Protein AF-A0A485CT23-F1 (afdb_monomer_lite)

Structure (mmCIF, N/CA/C/O backbone):
data_AF-A0A485CT23-F1
#
_entry.id   AF-A0A485CT23-F1
#
loop_
_atom_site.group_PDB
_atom_site.id
_atom_site.type_symbol
_atom_site.label_atom_id
_atom_site.label_alt_id
_atom_site.label_comp_id
_atom_site.label_asym_id
_atom_site.label_entity_id
_atom_site.label_seq_id
_atom_site.pdbx_PDB_ins_code
_atom_site.Cartn_x
_atom_site.Cartn_y
_atom_site.Cartn_z
_atom_site.occupancy
_atom_site.B_iso_or_equiv
_atom_site.auth_seq_id
_atom_site.auth_comp_id
_atom_site.auth_asym_id
_atom_site.auth_atom_id
_atom_site.pdbx_PDB_model_num
ATOM 1 N N . MET A 1 1 ? 0.425 22.840 10.738 1.00 44.03 1 MET A N 1
ATOM 2 C CA . MET A 1 1 ? 1.309 21.916 9.995 1.00 44.03 1 MET A CA 1
ATOM 3 C C . MET A 1 1 ? 0.436 20.841 9.379 1.00 44.03 1 MET A C 1
ATOM 5 O O . MET A 1 1 ? -0.431 20.347 10.083 1.00 44.03 1 MET A O 1
ATOM 9 N N . ALA A 1 2 ? 0.603 20.529 8.094 1.00 65.50 2 ALA A N 1
ATOM 10 C CA . ALA A 1 2 ? -0.113 19.413 7.478 1.00 65.50 2 ALA A CA 1
ATOM 11 C C . ALA A 1 2 ? 0.564 18.096 7.879 1.00 65.50 2 ALA A C 1
ATOM 13 O O . ALA A 1 2 ? 1.792 18.005 7.835 1.00 65.50 2 ALA A O 1
ATOM 14 N N . THR A 1 3 ? -0.221 17.100 8.282 1.00 74.81 3 THR A N 1
ATOM 15 C CA . THR A 1 3 ? 0.279 15.737 8.456 1.00 74.81 3 THR A CA 1
ATOM 16 C C . THR A 1 3 ? 0.553 15.126 7.077 1.00 74.81 3 THR A C 1
ATOM 18 O O . THR A 1 3 ? -0.189 15.399 6.127 1.00 74.81 3 THR A O 1
ATOM 21 N N . PRO A 1 4 ? 1.625 14.333 6.915 1.00 87.44 4 PRO A N 1
ATOM 22 C CA . PRO A 1 4 ? 1.829 13.549 5.703 1.00 87.44 4 PRO A CA 1
ATOM 23 C C . PRO A 1 4 ? 0.654 12.597 5.449 1.00 87.44 4 PRO A C 1
ATOM 25 O O . PRO A 1 4 ? -0.028 12.178 6.381 1.00 87.44 4 PRO A O 1
ATOM 28 N N . LEU A 1 5 ? 0.433 12.253 4.182 1.00 87.69 5 LEU A N 1
ATOM 29 C CA . LEU A 1 5 ? -0.584 11.282 3.789 1.00 87.69 5 LEU A CA 1
ATOM 30 C C . LEU A 1 5 ? -0.085 9.854 4.040 1.00 87.69 5 LEU A C 1
ATOM 32 O O . LEU A 1 5 ? 1.032 9.515 3.641 1.00 87.69 5 LEU A O 1
ATOM 36 N N . ASP A 1 6 ? -0.932 9.013 4.629 1.00 90.44 6 ASP A N 1
ATOM 37 C CA . ASP A 1 6 ? -0.623 7.604 4.855 1.00 90.44 6 ASP A CA 1
ATOM 38 C C . ASP A 1 6 ? -0.804 6.764 3.583 1.00 90.44 6 ASP A C 1
ATOM 40 O O . ASP A 1 6 ? -1.767 6.923 2.822 1.00 90.44 6 ASP A O 1
ATOM 44 N N . VAL A 1 7 ? 0.106 5.810 3.384 1.00 93.12 7 VAL A N 1
ATOM 45 C CA . VAL A 1 7 ? 0.072 4.858 2.270 1.00 93.12 7 VAL A CA 1
ATOM 46 C C . VAL A 1 7 ? 0.215 3.440 2.808 1.00 93.12 7 VAL A C 1
ATOM 48 O O . VAL A 1 7 ? 1.177 3.130 3.508 1.00 93.12 7 VAL A O 1
ATOM 51 N N . VAL A 1 8 ? -0.709 2.561 2.427 1.00 92.94 8 VAL A N 1
ATOM 52 C CA . VAL A 1 8 ? -0.584 1.109 2.586 1.00 92.94 8 VAL A CA 1
ATOM 53 C C . VAL A 1 8 ? -0.318 0.507 1.217 1.00 92.94 8 VAL A C 1
ATOM 55 O O . VAL A 1 8 ? -0.959 0.868 0.230 1.00 92.94 8 VAL A O 1
ATOM 58 N N . PHE A 1 9 ? 0.667 -0.381 1.127 1.00 94.94 9 PHE A N 1
ATOM 59 C CA . PHE A 1 9 ? 1.084 -0.919 -0.159 1.00 94.94 9 PHE A CA 1
ATOM 60 C C . PHE A 1 9 ? 1.429 -2.400 -0.096 1.00 94.94 9 PHE A C 1
ATOM 62 O O . PHE A 1 9 ? 1.878 -2.909 0.930 1.00 94.94 9 PHE A O 1
ATOM 69 N N . TYR A 1 10 ? 1.220 -3.075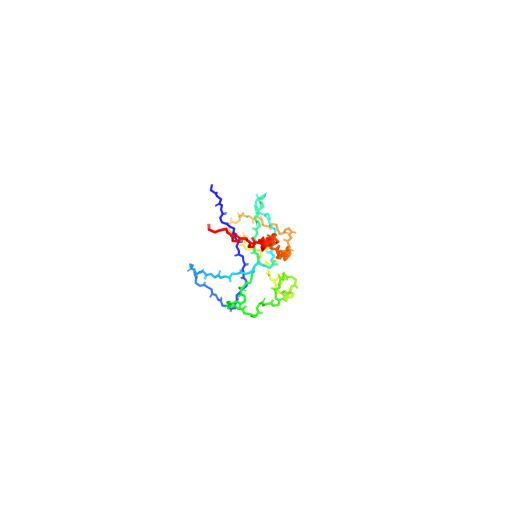 -1.222 1.00 95.06 10 TYR A N 1
ATOM 70 C CA . TYR A 1 10 ? 1.572 -4.479 -1.399 1.00 95.06 10 TYR A CA 1
ATOM 71 C C . TYR A 1 10 ? 3.061 -4.626 -1.708 1.00 95.06 10 TYR A C 1
ATOM 73 O O . TYR A 1 10 ? 3.648 -3.829 -2.438 1.00 95.06 10 TYR A O 1
ATOM 81 N N . THR A 1 11 ? 3.679 -5.662 -1.155 1.00 93.31 11 THR A N 1
ATOM 82 C CA . THR A 1 11 ? 5.075 -6.018 -1.414 1.00 93.31 11 THR A CA 1
ATOM 83 C C . THR A 1 11 ? 5.251 -7.522 -1.248 1.00 93.31 11 THR A C 1
ATOM 85 O O . THR A 1 11 ? 4.523 -8.160 -0.490 1.00 93.31 11 THR A O 1
ATOM 88 N N . ARG A 1 12 ? 6.223 -8.101 -1.956 1.00 90.75 12 ARG A N 1
ATOM 89 C CA . ARG A 1 12 ? 6.557 -9.533 -1.862 1.00 90.75 12 ARG A CA 1
ATOM 90 C C . ARG A 1 12 ? 7.477 -9.856 -0.683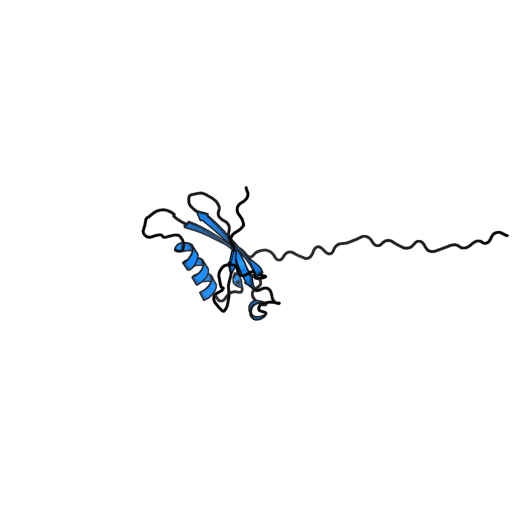 1.00 90.75 12 ARG A C 1
ATOM 92 O O . ARG A 1 12 ? 7.611 -11.017 -0.316 1.00 90.75 12 ARG A O 1
ATOM 99 N N . ALA A 1 13 ? 8.118 -8.839 -0.113 1.00 90.56 13 ALA A N 1
ATOM 100 C CA . ALA A 1 13 ? 9.050 -8.978 0.996 1.00 90.56 13 ALA A CA 1
ATOM 101 C C . ALA A 1 13 ? 8.902 -7.809 1.982 1.00 90.56 13 ALA A C 1
ATOM 103 O O . ALA A 1 13 ? 8.554 -6.696 1.564 1.00 90.56 13 ALA A O 1
ATOM 104 N N . PRO A 1 14 ? 9.162 -8.037 3.282 1.00 93.00 14 PRO A N 1
ATOM 105 C CA . PRO A 1 14 ? 9.149 -6.977 4.281 1.00 93.00 14 PRO A CA 1
ATOM 106 C C . PRO A 1 14 ? 10.217 -5.918 3.980 1.00 93.00 14 PRO A C 1
ATOM 108 O O . PRO A 1 14 ? 11.271 -6.211 3.418 1.00 93.00 14 PRO A O 1
ATOM 111 N N . MET A 1 15 ? 9.939 -4.682 4.391 1.00 92.81 15 MET A N 1
ATOM 112 C CA . MET A 1 15 ? 10.810 -3.529 4.170 1.00 92.81 15 MET A CA 1
ATOM 113 C C . MET A 1 15 ? 11.395 -3.046 5.495 1.00 92.81 15 MET A C 1
ATOM 115 O O . MET A 1 15 ? 10.688 -2.972 6.500 1.00 92.81 15 MET A O 1
ATOM 119 N N . ALA A 1 16 ? 12.675 -2.673 5.491 1.00 95.62 16 ALA A N 1
ATOM 120 C CA . ALA A 1 16 ? 13.297 -2.053 6.653 1.00 95.62 16 ALA A CA 1
ATOM 121 C C . ALA A 1 16 ? 12.742 -0.628 6.874 1.00 95.62 16 ALA A C 1
ATOM 123 O O . ALA A 1 16 ? 12.562 0.112 5.894 1.00 95.62 16 ALA A O 1
ATOM 124 N N . PRO A 1 17 ? 12.500 -0.203 8.130 1.00 96.00 17 PRO A N 1
ATOM 125 C CA . PRO A 1 17 ? 12.128 1.176 8.436 1.00 96.00 17 PRO A CA 1
ATOM 126 C C . PRO A 1 17 ? 13.131 2.185 7.861 1.00 96.00 17 PRO A C 1
ATOM 128 O O . PRO A 1 17 ? 14.335 1.944 7.863 1.00 96.00 17 PRO A O 1
ATOM 131 N N . GLY A 1 18 ? 12.632 3.316 7.358 1.00 95.88 18 GLY A N 1
ATOM 132 C CA . GLY A 1 18 ? 13.458 4.346 6.712 1.00 95.88 18 GLY A CA 1
ATOM 133 C C . GLY A 1 18 ? 13.749 4.104 5.225 1.00 95.88 18 GLY A C 1
ATOM 134 O O . GLY A 1 18 ? 14.380 4.947 4.590 1.00 95.88 18 GLY A O 1
ATOM 135 N N . THR A 1 19 ? 13.269 3.001 4.639 1.00 95.56 19 THR A N 1
ATOM 136 C CA . THR A 1 19 ? 13.442 2.745 3.200 1.00 95.56 19 THR A CA 1
ATOM 137 C C . THR A 1 19 ? 12.549 3.647 2.345 1.00 95.56 19 THR A C 1
ATOM 139 O O . THR A 1 19 ? 11.357 3.795 2.610 1.00 95.56 19 THR A O 1
ATOM 142 N N . LEU A 1 20 ? 13.110 4.190 1.260 1.00 95.69 20 LEU A N 1
ATOM 143 C CA . LEU A 1 20 ? 12.373 4.927 0.234 1.00 95.69 20 LEU A CA 1
ATOM 144 C C . LEU A 1 20 ? 12.057 4.025 -0.963 1.00 95.69 20 LEU A C 1
ATOM 146 O O . LEU A 1 20 ? 12.948 3.403 -1.538 1.00 95.69 20 LEU A O 1
ATOM 150 N N . ILE A 1 21 ? 10.790 3.999 -1.376 1.00 95.81 21 ILE A N 1
ATOM 151 C CA . ILE A 1 21 ? 10.307 3.188 -2.497 1.00 95.81 21 ILE A CA 1
ATOM 152 C C . ILE A 1 21 ? 9.386 4.008 -3.405 1.00 95.81 21 ILE A C 1
ATOM 154 O O . ILE A 1 21 ? 8.599 4.835 -2.947 1.00 95.81 21 ILE A O 1
ATOM 158 N N . LYS A 1 22 ? 9.484 3.781 -4.720 1.00 97.12 22 LYS A N 1
ATOM 159 C CA . LYS A 1 22 ? 8.557 4.365 -5.698 1.00 97.12 22 LYS A CA 1
ATOM 160 C C . LYS A 1 22 ? 7.324 3.482 -5.827 1.00 97.12 22 LYS A C 1
ATOM 162 O O . LYS A 1 22 ? 7.433 2.327 -6.235 1.00 97.12 22 LYS A O 1
ATOM 167 N N . LEU A 1 23 ? 6.165 4.059 -5.532 1.00 97.12 23 LEU A N 1
ATOM 168 C CA . LEU A 1 23 ? 4.870 3.388 -5.563 1.00 97.12 23 LEU A CA 1
ATOM 169 C C . LEU A 1 23 ? 3.955 3.995 -6.632 1.00 97.12 23 LEU A C 1
ATOM 171 O O . LEU A 1 23 ? 4.124 5.145 -7.046 1.00 97.12 23 LEU A O 1
ATOM 175 N N . ARG A 1 24 ? 2.962 3.217 -7.053 1.00 96.56 24 ARG A N 1
ATOM 176 C CA . ARG A 1 24 ? 1.849 3.622 -7.907 1.00 96.56 24 ARG A CA 1
ATOM 177 C C . ARG A 1 24 ? 0.547 3.386 -7.148 1.00 96.56 24 ARG A C 1
ATOM 179 O O . ARG A 1 24 ? 0.269 2.266 -6.732 1.00 96.56 24 ARG A O 1
ATOM 186 N N . ALA A 1 25 ? -0.240 4.442 -6.969 1.00 96.44 25 ALA A N 1
ATOM 187 C CA . ALA A 1 25 ? -1.551 4.342 -6.337 1.00 96.44 25 ALA A CA 1
ATOM 188 C C . ALA A 1 25 ? -2.523 3.551 -7.225 1.00 96.44 25 ALA A C 1
ATOM 190 O O . ALA A 1 25 ? -2.538 3.737 -8.443 1.00 96.44 25 ALA A O 1
ATOM 191 N N . ILE A 1 26 ? -3.329 2.697 -6.597 1.00 95.81 26 ILE A N 1
ATOM 192 C CA . ILE A 1 26 ? -4.381 1.893 -7.243 1.00 95.81 26 ILE A CA 1
ATOM 193 C C . ILE A 1 26 ? -5.764 2.159 -6.630 1.00 95.81 26 ILE A C 1
ATOM 195 O O . ILE A 1 26 ? -6.791 1.799 -7.207 1.00 95.81 26 ILE A O 1
ATOM 199 N N . GLY A 1 27 ? -5.818 2.851 -5.489 1.00 93.88 27 GLY A N 1
ATOM 200 C CA . GLY A 1 27 ? -7.063 3.348 -4.928 1.00 93.88 27 GLY A CA 1
ATOM 201 C C . GLY A 1 27 ? -6.898 4.092 -3.611 1.00 93.88 27 GLY A C 1
ATOM 202 O O . GLY A 1 27 ? -5.787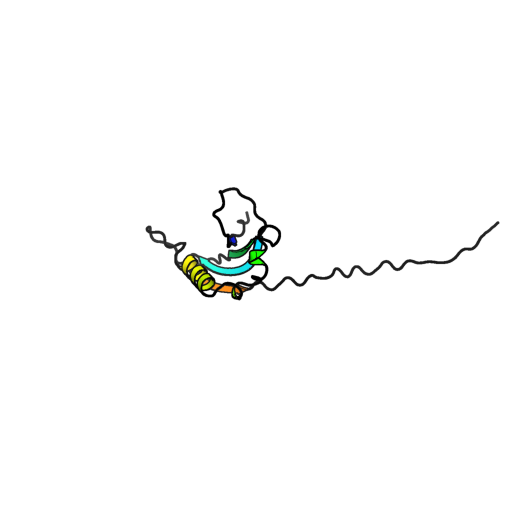 4.407 -3.182 1.00 93.88 27 GLY A O 1
ATOM 203 N N . VAL A 1 28 ? -8.038 4.399 -3.004 1.00 92.56 28 VAL A N 1
ATOM 204 C CA . VAL A 1 28 ? -8.158 5.131 -1.744 1.00 92.56 28 VAL A CA 1
ATOM 205 C C . VAL A 1 28 ? -9.090 4.364 -0.826 1.00 92.56 28 VAL A C 1
ATOM 207 O O . VAL A 1 28 ? -10.217 4.037 -1.206 1.00 92.56 28 VAL A O 1
ATOM 210 N N . LEU A 1 29 ? -8.623 4.116 0.388 1.00 88.81 29 LEU A N 1
ATOM 211 C CA . LEU A 1 29 ? -9.459 3.706 1.496 1.00 88.81 29 LEU A CA 1
ATOM 212 C C . LEU A 1 29 ? -10.052 4.953 2.144 1.00 88.81 29 LEU A C 1
ATOM 214 O O . LEU A 1 29 ? -9.311 5.789 2.657 1.00 88.81 29 LEU A O 1
ATOM 218 N N . LYS A 1 30 ? -11.379 5.046 2.152 1.00 87.12 30 LYS A N 1
ATOM 219 C CA . LYS A 1 30 ? -12.104 6.064 2.908 1.00 87.12 30 LYS A CA 1
ATOM 220 C C . LYS A 1 30 ? -12.495 5.487 4.254 1.00 87.12 30 LYS A C 1
ATOM 222 O O . LYS A 1 30 ? -13.261 4.521 4.309 1.00 87.12 30 LYS A O 1
ATOM 227 N N . MET A 1 31 ? -11.991 6.084 5.323 1.00 84.69 31 MET A N 1
ATOM 228 C CA . MET A 1 31 ? -12.316 5.671 6.683 1.00 84.69 31 MET A CA 1
ATOM 229 C C . MET A 1 31 ? -12.603 6.868 7.578 1.00 84.69 31 MET A C 1
ATOM 231 O O . MET A 1 31 ? -12.110 7.975 7.350 1.00 84.69 31 MET A O 1
ATOM 235 N N . VAL A 1 32 ? -13.411 6.616 8.600 1.00 81.06 32 VAL A N 1
ATOM 236 C CA . VAL A 1 32 ? -13.614 7.533 9.718 1.00 81.06 32 VAL A CA 1
ATOM 237 C C . VAL A 1 32 ? -12.973 6.922 10.958 1.00 81.06 32 VAL A C 1
ATOM 239 O O . VAL A 1 32 ? -13.292 5.793 11.333 1.00 81.06 32 VAL A O 1
ATOM 242 N N . ASP A 1 33 ? -12.052 7.662 11.574 1.00 77.31 33 ASP A N 1
ATOM 243 C CA . ASP A 1 33 ? -11.435 7.331 12.861 1.00 77.31 33 ASP A CA 1
ATOM 244 C C . ASP A 1 33 ? -11.858 8.375 13.893 1.00 77.31 33 ASP A C 1
ATOM 246 O O . ASP A 1 33 ? -11.539 9.554 13.761 1.00 77.31 33 ASP A O 1
ATOM 250 N N . GLY A 1 34 ? -12.615 7.960 14.911 1.00 74.94 34 GLY A N 1
ATOM 251 C CA . GLY A 1 34 ? -13.032 8.865 15.988 1.00 74.94 34 GLY A CA 1
ATOM 252 C C . GLY A 1 34 ? -13.873 10.067 15.532 1.00 74.94 34 GLY A C 1
ATOM 253 O O . GLY A 1 34 ? -13.865 11.094 16.201 1.00 74.94 34 GLY A O 1
ATOM 254 N N . GLY A 1 35 ? -14.583 9.948 14.404 1.00 77.88 35 GLY A N 1
ATOM 255 C CA . GLY A 1 35 ? -15.394 11.022 13.816 1.00 77.88 35 GLY A CA 1
ATOM 256 C C . GLY A 1 35 ? -14.666 11.884 12.778 1.00 77.88 35 GLY A C 1
ATOM 257 O O . GLY A 1 35 ? -15.306 12.697 12.112 1.00 77.88 35 GLY A O 1
ATOM 258 N N . GLU A 1 36 ? -13.362 11.682 12.579 1.00 81.00 36 GLU A N 1
ATOM 259 C CA . GLU A 1 36 ? -12.562 12.410 11.592 1.00 81.00 36 GLU A CA 1
ATOM 260 C C . GLU A 1 36 ? -12.296 11.560 10.346 1.00 81.00 36 GLU A C 1
ATOM 262 O O . GLU A 1 36 ? -12.090 10.349 10.429 1.00 81.00 36 GLU A O 1
ATOM 267 N N . LYS A 1 37 ? -12.297 12.199 9.169 1.00 84.06 37 LYS A N 1
ATOM 268 C CA . LYS A 1 37 ? -11.938 11.536 7.907 1.00 84.06 37 LYS A CA 1
ATOM 269 C C . LYS A 1 37 ? -10.432 11.276 7.871 1.00 84.06 37 LYS A C 1
ATOM 271 O O . LYS A 1 37 ? -9.653 12.221 7.954 1.00 84.06 37 LYS A O 1
ATOM 276 N N . ASP A 1 38 ? -10.048 10.020 7.674 1.00 85.00 38 ASP A N 1
ATOM 277 C CA . ASP A 1 38 ? -8.655 9.556 7.636 1.00 85.00 38 ASP A CA 1
ATOM 278 C C . ASP A 1 38 ? -8.407 8.749 6.349 1.00 85.00 38 ASP A C 1
ATOM 280 O O . ASP A 1 38 ? -8.235 7.535 6.372 1.00 85.00 38 ASP A O 1
ATOM 284 N N . ASP A 1 39 ? -8.460 9.407 5.189 1.00 89.00 39 ASP A N 1
ATOM 285 C CA . ASP A 1 39 ? -8.284 8.725 3.902 1.00 89.00 39 ASP A CA 1
ATOM 286 C C . ASP A 1 39 ? -6.848 8.190 3.744 1.00 89.00 39 ASP A C 1
ATOM 288 O O . ASP A 1 39 ? -5.870 8.916 3.939 1.00 89.00 39 ASP A O 1
ATOM 292 N N . LYS A 1 40 ? -6.710 6.931 3.312 1.00 90.19 40 LYS A N 1
ATOM 293 C CA . LYS A 1 40 ? -5.407 6.283 3.080 1.00 90.19 40 LYS A CA 1
ATOM 294 C C . LYS A 1 40 ? -5.244 5.861 1.633 1.00 90.19 40 LYS A C 1
ATOM 296 O O . LYS A 1 40 ? -6.176 5.349 1.015 1.00 90.19 40 LYS A O 1
ATOM 301 N N . ILE A 1 41 ? -4.046 6.034 1.083 1.00 94.00 41 ILE A N 1
ATOM 302 C CA . ILE A 1 41 ? -3.742 5.557 -0.269 1.00 94.00 41 ILE A CA 1
ATOM 303 C C . ILE A 1 41 ? -3.427 4.068 -0.228 1.00 94.00 41 ILE A C 1
ATOM 305 O O . ILE A 1 41 ? -2.667 3.609 0.623 1.00 94.00 41 ILE A O 1
ATOM 309 N N . ILE A 1 42 ? -3.965 3.332 -1.196 1.00 95.25 42 ILE A N 1
ATOM 310 C CA . ILE A 1 42 ? -3.598 1.945 -1.464 1.00 95.25 42 ILE A CA 1
ATOM 311 C C . ILE A 1 42 ? -2.740 1.924 -2.722 1.00 95.25 42 ILE A C 1
ATOM 313 O O . ILE A 1 42 ? -3.122 2.483 -3.757 1.00 95.25 42 ILE A O 1
ATOM 317 N N . ALA A 1 43 ? -1.569 1.301 -2.634 1.00 96.69 43 ALA A N 1
ATOM 318 C CA . ALA A 1 43 ? -0.577 1.336 -3.698 1.00 96.69 43 ALA A CA 1
ATOM 319 C C . ALA A 1 43 ? 0.117 -0.010 -3.938 1.00 96.69 43 ALA A C 1
ATOM 321 O O . ALA A 1 43 ? 0.074 -0.934 -3.129 1.00 96.69 43 ALA A O 1
ATOM 322 N N . VAL A 1 44 ? 0.795 -0.090 -5.076 1.00 97.00 44 VAL A N 1
ATOM 323 C CA . VAL A 1 44 ? 1.698 -1.181 -5.459 1.00 97.00 44 VAL A CA 1
ATOM 324 C C . VAL A 1 44 ? 3.053 -0.588 -5.847 1.00 97.00 44 VAL A C 1
ATOM 326 O O . VAL A 1 44 ? 3.129 0.616 -6.119 1.00 97.00 44 VAL A O 1
ATOM 329 N N . PRO A 1 45 ? 4.146 -1.365 -5.887 1.00 97.38 45 PRO A N 1
ATOM 330 C CA . PRO A 1 45 ? 5.417 -0.863 -6.383 1.00 97.38 45 PRO A CA 1
ATOM 331 C C . PRO A 1 45 ? 5.280 -0.374 -7.830 1.00 97.38 45 PRO A C 1
ATOM 333 O O . PRO A 1 45 ? 4.508 -0.908 -8.625 1.00 97.38 45 PRO A O 1
ATOM 336 N N . ALA A 1 46 ? 6.015 0.679 -8.183 1.00 97.12 46 ALA A N 1
ATOM 337 C CA . ALA A 1 46 ? 6.070 1.124 -9.571 1.00 97.12 46 ALA A CA 1
ATOM 338 C C . ALA A 1 46 ? 6.708 0.035 -10.455 1.00 97.12 46 ALA A C 1
ATOM 340 O O . ALA A 1 46 ? 7.579 -0.694 -9.990 1.00 97.12 46 ALA A O 1
ATOM 341 N N . SER A 1 47 ? 6.377 -0.000 -11.748 1.00 96.00 47 SER A N 1
ATOM 342 C CA . SER A 1 47 ? 6.846 -1.026 -12.701 1.00 96.00 47 SER A CA 1
ATOM 343 C C . SER A 1 47 ? 8.367 -1.209 -12.731 1.00 96.00 47 SER A C 1
ATOM 345 O O . SER A 1 47 ? 8.873 -2.312 -12.882 1.00 96.00 47 SER A O 1
ATOM 347 N N . LYS A 1 48 ? 9.123 -0.116 -12.539 1.00 96.69 48 LYS A N 1
ATOM 348 C CA . LYS A 1 48 ? 10.597 -0.149 -12.469 1.00 96.69 48 LYS A CA 1
ATOM 349 C C . LYS A 1 48 ? 11.145 -0.849 -11.219 1.00 96.69 48 LYS A C 1
ATOM 351 O O . LYS A 1 48 ? 12.318 -1.194 -11.202 1.00 96.69 48 LYS A O 1
ATOM 356 N N . ILE A 1 49 ? 10.335 -0.957 -10.170 1.00 96.06 49 ILE A N 1
ATOM 357 C CA . ILE A 1 49 ? 10.665 -1.630 -8.912 1.00 96.06 49 ILE A CA 1
ATOM 358 C C . ILE A 1 49 ? 10.190 -3.079 -8.972 1.00 96.06 49 ILE A C 1
ATOM 360 O O . ILE A 1 49 ? 10.950 -3.984 -8.644 1.00 96.06 49 ILE A O 1
ATOM 364 N N . ASP A 1 50 ? 8.945 -3.292 -9.400 1.00 95.69 50 ASP A N 1
ATOM 365 C CA . ASP A 1 50 ? 8.359 -4.622 -9.489 1.00 95.69 50 ASP A CA 1
ATOM 366 C C . ASP A 1 50 ? 7.309 -4.705 -10.613 1.00 95.69 50 ASP A C 1
ATOM 368 O O . ASP A 1 50 ? 6.163 -4.292 -10.414 1.00 95.69 50 ASP A O 1
ATOM 372 N N . PRO A 1 51 ? 7.666 -5.242 -11.793 1.00 96.00 51 PRO A N 1
ATOM 373 C CA . PRO A 1 51 ? 6.745 -5.333 -12.926 1.00 96.00 51 PRO A CA 1
ATOM 374 C C . PRO A 1 51 ? 5.638 -6.376 -12.718 1.00 96.00 51 PRO A C 1
ATOM 376 O O . PRO A 1 51 ? 4.664 -6.395 -13.465 1.00 96.00 51 PRO A O 1
ATOM 379 N N . THR A 1 52 ? 5.722 -7.227 -11.687 1.00 95.50 52 THR A N 1
ATOM 380 C CA . THR A 1 52 ? 4.667 -8.221 -11.406 1.00 95.50 52 THR A CA 1
ATOM 381 C C . THR A 1 52 ? 3.323 -7.582 -11.034 1.00 95.50 52 THR A C 1
ATOM 383 O O . THR A 1 52 ? 2.288 -8.233 -11.140 1.00 95.50 52 THR A O 1
ATOM 386 N N . TYR A 1 53 ? 3.318 -6.295 -10.669 1.00 96.00 53 TYR A N 1
ATOM 387 C CA . TYR A 1 53 ? 2.119 -5.519 -10.345 1.00 96.00 53 TYR A CA 1
ATOM 388 C C . TYR A 1 53 ? 1.576 -4.686 -11.521 1.00 96.00 53 TYR A C 1
ATOM 390 O O . TYR A 1 53 ? 0.660 -3.882 -11.327 1.00 96.00 53 TYR A O 1
ATOM 398 N N . ASP A 1 54 ? 2.120 -4.821 -12.734 1.00 95.75 54 ASP A N 1
ATOM 399 C CA . ASP A 1 54 ? 1.756 -3.962 -13.874 1.00 95.75 54 ASP A CA 1
ATOM 400 C C . ASP A 1 54 ? 0.293 -4.098 -14.307 1.00 95.75 54 ASP A C 1
ATOM 402 O O . ASP A 1 54 ? -0.338 -3.102 -14.677 1.00 95.75 54 ASP A O 1
ATOM 406 N N . GLU A 1 55 ? -0.275 -5.297 -14.178 1.00 96.12 55 GLU A N 1
ATOM 407 C CA . GLU A 1 55 ? -1.690 -5.529 -14.479 1.00 96.12 55 GLU A CA 1
ATOM 408 C C . GLU A 1 55 ? -2.636 -5.060 -13.370 1.00 96.12 55 GLU A C 1
ATOM 410 O O . GLU A 1 55 ? -3.819 -4.853 -13.626 1.00 96.12 55 GLU A O 1
ATOM 415 N N . ILE A 1 56 ? -2.124 -4.796 -12.165 1.00 95.75 56 ILE A N 1
ATOM 416 C CA . ILE A 1 56 ? -2.920 -4.266 -11.057 1.00 95.75 56 ILE A CA 1
ATOM 417 C C . ILE A 1 56 ? -2.977 -2.745 -11.199 1.00 95.75 56 ILE A C 1
ATOM 419 O O . ILE A 1 56 ? -2.093 -2.021 -10.729 1.00 95.75 56 ILE A O 1
ATOM 423 N N . LYS A 1 57 ? -4.000 -2.239 -11.890 1.00 94.50 57 LYS A N 1
ATOM 424 C CA . LYS A 1 57 ? -4.215 -0.802 -12.146 1.00 94.50 57 LYS A CA 1
ATOM 425 C C . LYS A 1 57 ? -5.179 -0.197 -11.131 1.00 94.50 57 LYS A C 1
ATOM 427 O O . LYS A 1 57 ? -5.044 0.977 -10.792 1.00 94.50 57 LYS A O 1
ATOM 432 N N . ASN A 1 58 ? -6.089 -1.014 -10.621 1.00 94.62 58 ASN A N 1
ATOM 433 C CA . ASN A 1 58 ? -7.129 -0.683 -9.665 1.00 94.62 58 ASN A CA 1
ATOM 434 C C . ASN A 1 58 ? -7.216 -1.756 -8.571 1.00 94.62 58 ASN A C 1
ATOM 436 O O . ASN A 1 58 ? -6.717 -2.867 -8.720 1.00 94.62 58 ASN A O 1
ATOM 440 N N . ILE A 1 59 ? -7.911 -1.445 -7.477 1.00 92.62 59 ILE A N 1
ATOM 441 C CA . ILE A 1 59 ? -8.127 -2.397 -6.372 1.00 92.62 59 ILE A CA 1
ATOM 442 C C . ILE A 1 59 ? -8.901 -3.638 -6.826 1.00 92.62 59 ILE A C 1
ATOM 444 O O . ILE A 1 59 ? -8.603 -4.739 -6.379 1.00 92.62 59 ILE A O 1
ATOM 448 N N . SER A 1 60 ? -9.841 -3.477 -7.757 1.00 93.38 60 SER A N 1
ATOM 449 C CA . SER A 1 60 ? -10.598 -4.584 -8.353 1.00 93.38 60 SER A CA 1
ATOM 450 C C . SER A 1 60 ? -9.736 -5.600 -9.103 1.00 93.38 60 SER A C 1
ATOM 452 O O . SER A 1 60 ? -10.186 -6.720 -9.322 1.00 93.38 60 SER A O 1
ATOM 454 N N . ASP A 1 61 ? -8.522 -5.210 -9.502 1.00 95.25 61 ASP A N 1
ATOM 455 C CA . ASP A 1 61 ? -7.598 -6.059 -10.258 1.00 95.25 61 ASP A CA 1
ATOM 456 C C . ASP A 1 61 ? -6.792 -6.977 -9.324 1.00 95.25 61 ASP A C 1
ATOM 458 O O . ASP A 1 61 ? -6.103 -7.891 -9.776 1.00 95.25 61 ASP A O 1
ATOM 462 N N . LEU A 1 62 ? -6.871 -6.747 -8.008 1.00 93.81 62 LEU A N 1
ATOM 463 C CA . LEU A 1 62 ? -6.313 -7.651 -7.013 1.00 93.81 62 LEU A CA 1
ATOM 464 C C . LEU A 1 62 ? -7.111 -8.959 -6.974 1.00 93.81 62 LEU A C 1
ATOM 466 O O . LEU A 1 62 ? -8.334 -8.944 -7.145 1.00 93.81 62 LEU A O 1
ATOM 470 N N . PRO A 1 63 ? -6.464 -10.091 -6.644 1.00 94.31 63 PRO A N 1
ATOM 471 C CA . PRO A 1 63 ? -7.180 -11.314 -6.315 1.00 94.31 63 PRO A CA 1
ATOM 472 C C . PRO A 1 63 ? -8.250 -11.048 -5.252 1.00 94.31 63 PRO A C 1
ATOM 474 O O . PRO A 1 63 ? -8.006 -10.317 -4.293 1.00 94.31 63 PRO A O 1
ATOM 477 N N . LYS A 1 64 ? -9.427 -11.667 -5.387 1.00 93.06 64 LYS A N 1
ATOM 478 C CA . LYS A 1 64 ? -10.560 -11.442 -4.472 1.00 93.06 64 LYS A CA 1
ATOM 479 C C . LYS A 1 64 ? -10.173 -11.611 -2.995 1.00 93.06 64 LYS A C 1
ATOM 481 O O . LYS A 1 64 ? -10.538 -10.788 -2.165 1.00 93.06 64 LYS A O 1
ATOM 486 N N . ILE A 1 65 ? -9.357 -12.622 -2.697 1.00 93.81 65 ILE A N 1
ATOM 487 C CA . ILE A 1 65 ? -8.846 -12.876 -1.345 1.00 93.81 65 ILE A CA 1
ATOM 488 C C . ILE A 1 65 ? -7.997 -11.719 -0.791 1.00 93.81 65 ILE A C 1
ATOM 490 O O . ILE A 1 65 ? -8.034 -11.443 0.404 1.00 93.81 65 ILE A O 1
ATOM 494 N N . GLU A 1 66 ? -7.260 -11.005 -1.645 1.00 92.94 66 GLU A N 1
ATOM 495 C CA . GLU A 1 66 ? -6.452 -9.851 -1.241 1.00 92.94 66 GLU A CA 1
ATOM 496 C C . GLU A 1 66 ? -7.313 -8.611 -0.993 1.00 92.94 66 GLU A C 1
ATOM 498 O O . GLU A 1 66 ? -7.000 -7.821 -0.102 1.00 92.94 66 GLU A O 1
ATOM 503 N N . GLN A 1 67 ? -8.420 -8.461 -1.728 1.00 91.00 67 GLN A N 1
ATOM 504 C CA . GLN A 1 67 ? -9.416 -7.417 -1.466 1.00 91.00 67 GLN A CA 1
ATOM 505 C C . GLN A 1 67 ? -10.096 -7.652 -0.106 1.00 91.00 67 GLN A C 1
ATOM 507 O O . GLN A 1 67 ? -10.156 -6.749 0.725 1.00 91.00 67 GLN A O 1
ATOM 512 N N . GLU A 1 68 ? -10.519 -8.889 0.167 1.00 90.31 68 GLU A N 1
ATOM 513 C CA . GLU A 1 68 ? -11.113 -9.279 1.454 1.00 90.31 68 GLU A CA 1
ATOM 514 C C . GLU A 1 68 ? -10.120 -9.113 2.615 1.00 90.31 68 GLU A C 1
ATOM 516 O O . GLU A 1 68 ? -10.472 -8.590 3.675 1.00 90.31 68 GLU A O 1
ATOM 521 N N . ARG A 1 69 ? -8.851 -9.499 2.417 1.00 90.81 69 ARG A N 1
ATOM 522 C CA . ARG A 1 69 ? -7.781 -9.316 3.410 1.00 90.81 69 ARG A CA 1
ATOM 523 C C . ARG A 1 69 ? -7.543 -7.842 3.727 1.00 90.81 69 ARG A C 1
ATOM 525 O O . ARG A 1 69 ? -7.356 -7.504 4.894 1.00 90.81 69 ARG A O 1
ATOM 532 N N . LEU A 1 70 ? -7.540 -6.979 2.713 1.00 90.44 70 LEU A N 1
ATOM 533 C CA . LEU A 1 70 ? -7.387 -5.536 2.877 1.00 90.44 70 LEU A CA 1
ATOM 534 C C . LEU A 1 70 ? -8.513 -4.962 3.746 1.00 90.44 70 LEU A C 1
ATOM 536 O O . LEU A 1 70 ? -8.243 -4.262 4.721 1.00 90.44 70 LEU A O 1
ATOM 540 N N . GLU A 1 71 ? -9.768 -5.295 3.439 1.00 85.69 71 GLU A N 1
ATOM 541 C CA . GLU A 1 71 ? -10.916 -4.875 4.247 1.00 85.69 71 GLU A CA 1
ATOM 542 C C . GLU A 1 71 ? -10.832 -5.401 5.684 1.00 85.69 71 GLU A C 1
ATOM 544 O O . GLU A 1 71 ? -11.041 -4.646 6.637 1.00 85.69 71 GLU A O 1
ATOM 549 N N . ALA A 1 72 ? -10.491 -6.681 5.854 1.00 85.88 72 ALA A N 1
ATOM 550 C CA . ALA A 1 72 ? -10.360 -7.304 7.166 1.00 85.88 72 ALA A CA 1
ATOM 551 C C . ALA A 1 72 ? -9.265 -6.636 8.007 1.00 85.88 72 ALA A C 1
ATOM 553 O O . ALA A 1 72 ? -9.494 -6.349 9.182 1.00 85.88 72 ALA A O 1
ATOM 554 N N . PHE A 1 73 ? -8.112 -6.325 7.403 1.00 86.19 73 PHE A N 1
ATOM 555 C CA . PHE A 1 73 ? -7.012 -5.625 8.062 1.00 86.19 73 PHE A CA 1
ATOM 556 C C . PHE A 1 73 ? -7.486 -4.294 8.649 1.00 86.19 73 PHE A C 1
ATOM 558 O O . PHE A 1 73 ? -7.334 -4.058 9.846 1.00 86.19 73 PHE A O 1
ATOM 565 N N . PHE A 1 74 ? -8.136 -3.448 7.848 1.00 81.56 74 PHE A N 1
ATOM 566 C CA . PHE A 1 74 ? -8.565 -2.127 8.310 1.00 81.56 74 PHE A CA 1
ATOM 567 C C . PHE A 1 74 ? -9.730 -2.148 9.303 1.00 81.56 74 PHE A C 1
ATOM 569 O O . PHE A 1 74 ? -9.846 -1.227 10.110 1.00 81.56 74 PHE A O 1
ATOM 576 N N . ARG A 1 75 ? -10.550 -3.206 9.324 1.00 78.12 75 ARG A N 1
ATOM 577 C CA . ARG A 1 75 ? -11.563 -3.385 10.378 1.00 78.12 75 ARG A CA 1
ATOM 578 C C . ARG A 1 75 ? -10.944 -3.586 11.761 1.00 78.12 75 ARG A C 1
ATOM 580 O O . ARG A 1 75 ? -11.566 -3.217 12.756 1.00 78.12 75 ARG A O 1
ATOM 587 N N . VAL A 1 76 ? -9.742 -4.164 11.840 1.00 78.69 76 VAL A N 1
ATOM 588 C CA . VAL A 1 76 ? -9.118 -4.548 13.118 1.00 78.69 76 VAL A CA 1
ATOM 589 C C . VAL A 1 76 ? -7.828 -3.797 13.454 1.00 78.69 76 VAL A C 1
ATOM 591 O O . VAL A 1 76 ? -7.418 -3.825 14.608 1.00 78.69 76 VAL A O 1
ATOM 594 N N . TYR A 1 77 ? -7.192 -3.080 12.519 1.00 74.12 77 TYR A N 1
ATOM 595 C CA . TYR A 1 77 ? -5.835 -2.538 12.734 1.00 74.12 77 TYR A CA 1
ATOM 596 C C . TYR A 1 77 ? -5.707 -1.507 13.873 1.00 74.12 77 TYR A C 1
ATOM 598 O O . TYR A 1 77 ? -4.611 -1.305 14.392 1.00 74.12 77 TYR A O 1
ATOM 606 N N . LYS A 1 78 ? -6.810 -0.858 14.272 1.00 72.75 78 LYS A N 1
ATOM 607 C CA . LYS A 1 78 ? -6.878 0.075 15.416 1.00 72.75 78 LYS A CA 1
ATOM 608 C C . LYS A 1 78 ? -7.584 -0.517 16.644 1.00 72.75 78 LYS A C 1
ATOM 610 O O . LYS A 1 78 ? -7.736 0.179 17.648 1.00 72.75 78 LYS A O 1
ATOM 615 N N . GLN A 1 79 ? -7.978 -1.793 16.609 1.00 67.38 79 GLN A N 1
ATOM 616 C CA . GLN A 1 79 ? -8.528 -2.491 17.773 1.00 67.38 79 GLN A CA 1
ATOM 617 C C . GLN A 1 79 ? -7.393 -2.818 18.752 1.00 67.38 79 GLN A C 1
ATOM 619 O O . GLN A 1 79 ? -6.814 -3.901 18.746 1.00 67.38 79 GLN A O 1
ATOM 624 N N . LEU A 1 80 ? -7.034 -1.835 19.576 1.00 59.50 80 LEU A N 1
ATOM 625 C CA . LEU A 1 80 ? -6.051 -2.000 20.639 1.00 59.50 80 LEU A CA 1
ATOM 626 C C . LEU A 1 80 ? -6.711 -2.624 21.884 1.00 59.50 80 LEU A C 1
ATOM 628 O O . LEU A 1 80 ? -7.817 -2.211 22.247 1.00 59.50 80 LEU A O 1
ATOM 632 N N . PRO A 1 81 ? -6.023 -3.532 22.607 1.00 59.06 81 PRO A N 1
ATOM 633 C CA . PRO A 1 81 ? -6.544 -4.166 23.826 1.00 59.06 81 PRO A CA 1
ATOM 634 C C . PRO A 1 81 ? -6.969 -3.180 24.927 1.00 59.06 81 PRO A C 1
ATOM 636 O O . PRO A 1 81 ? -7.771 -3.521 25.787 1.00 59.06 81 PRO A O 1
ATOM 639 N N . ALA A 1 82 ? -6.452 -1.947 24.896 1.00 60.25 82 ALA A N 1
ATOM 640 C CA . ALA A 1 82 ? -6.706 -0.914 25.898 1.00 60.25 82 ALA A CA 1
ATOM 641 C C . ALA A 1 82 ? -7.949 -0.043 25.625 1.00 60.25 82 ALA A C 1
ATOM 643 O O . ALA A 1 82 ? -8.144 0.948 26.321 1.00 60.25 82 ALA A O 1
ATOM 644 N N . GLY A 1 83 ? -8.783 -0.401 24.639 1.00 55.94 83 GLY A N 1
ATOM 645 C CA . GLY A 1 83 ? -10.109 0.182 24.446 1.00 55.94 83 GLY A CA 1
ATOM 646 C C . GLY A 1 83 ? -10.101 1.686 24.168 1.00 55.94 83 GLY A C 1
ATOM 647 O O . GLY A 1 83 ? -10.184 2.490 25.089 1.00 55.94 83 GLY A O 1
ATOM 648 N N . ARG A 1 84 ? -10.062 2.057 22.885 1.00 52.50 84 ARG A N 1
ATOM 649 C CA . ARG A 1 84 ? -10.759 3.216 22.281 1.00 52.50 84 ARG A CA 1
ATOM 650 C C . ARG A 1 84 ? -10.116 3.527 20.938 1.00 52.50 84 ARG A C 1
ATOM 652 O O . ARG A 1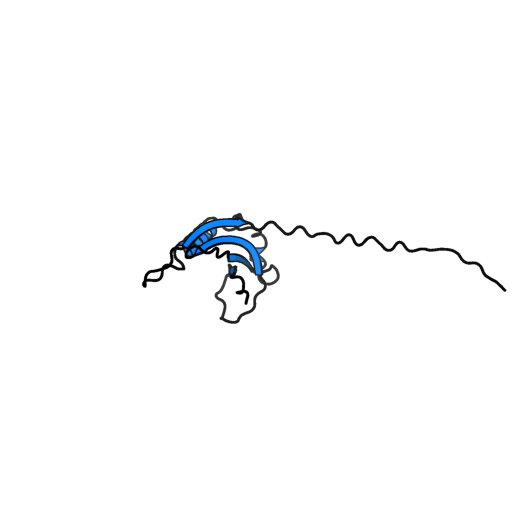 84 ? -9.054 4.140 20.895 1.00 52.50 84 ARG A O 1
ATOM 659 N N . LYS A 1 85 ? -10.796 3.104 19.874 1.00 55.72 85 LYS A N 1
ATOM 660 C CA . LYS A 1 85 ? -11.030 3.839 18.621 1.00 55.72 85 LYS A CA 1
ATOM 661 C C . LYS A 1 85 ? -11.766 2.900 17.670 1.00 55.72 85 LYS A C 1
ATOM 663 O O . LYS A 1 85 ? -11.223 1.881 17.251 1.00 55.72 85 LYS A O 1
ATOM 668 N N . SER A 1 86 ? -13.033 3.200 17.405 1.00 58.91 86 SER A N 1
ATOM 669 C CA . SER A 1 86 ? -13.792 2.533 16.353 1.00 58.91 86 SER A CA 1
ATOM 670 C C . SER A 1 86 ? -13.325 3.079 15.008 1.00 58.91 86 SER A C 1
ATOM 672 O O . SER A 1 86 ? -13.260 4.293 14.814 1.00 58.91 86 SER A O 1
ATOM 674 N N . VAL A 1 87 ? -12.975 2.174 14.096 1.00 65.38 87 VAL A N 1
ATOM 675 C CA . VAL A 1 87 ? -12.721 2.508 12.696 1.00 65.38 87 VAL A CA 1
ATOM 676 C C . VAL A 1 87 ? -13.918 2.058 11.892 1.00 65.38 87 VAL A C 1
ATOM 678 O O . VAL A 1 87 ? -14.279 0.881 11.916 1.00 65.38 87 VAL A O 1
ATOM 681 N N . GLU A 1 88 ? -14.505 2.993 11.160 1.00 72.75 88 GLU A N 1
ATOM 682 C CA . GLU A 1 88 ? -15.580 2.706 10.222 1.00 72.75 88 GLU A CA 1
ATOM 683 C C . GLU A 1 88 ? -15.034 2.798 8.800 1.00 72.75 88 GLU A C 1
ATOM 685 O O . GLU A 1 88 ? -14.611 3.859 8.332 1.00 72.75 88 GLU A O 1
ATOM 690 N N . LEU A 1 89 ? -15.008 1.650 8.120 1.00 72.38 89 LEU A N 1
ATOM 691 C CA . LEU A 1 89 ? -14.639 1.565 6.715 1.00 72.38 89 LEU A CA 1
ATOM 692 C C . LEU A 1 89 ? -15.843 2.000 5.882 1.00 72.38 89 LEU A C 1
ATOM 694 O O . LEU A 1 89 ? -16.866 1.320 5.865 1.00 72.38 89 LEU A O 1
ATOM 698 N N . ILE A 1 90 ? -15.718 3.143 5.206 1.00 74.81 90 ILE A N 1
ATOM 699 C CA . ILE A 1 90 ? -16.809 3.713 4.408 1.00 74.81 90 ILE A CA 1
ATOM 700 C C . ILE A 1 90 ? -16.822 3.078 3.024 1.00 74.81 90 ILE A C 1
ATOM 702 O O . ILE A 1 90 ? -17.859 2.622 2.553 1.00 74.81 90 ILE A O 1
ATOM 706 N N . ALA A 1 91 ? -15.677 3.098 2.343 1.00 76.31 91 ALA A N 1
ATOM 707 C CA . ALA A 1 91 ? -15.558 2.568 0.995 1.00 76.31 91 ALA A CA 1
ATOM 708 C C . ALA A 1 91 ? -14.097 2.390 0.596 1.00 76.31 91 ALA A C 1
ATOM 710 O O . ALA A 1 91 ? -13.216 3.150 1.006 1.00 76.31 91 ALA A O 1
ATOM 711 N N . VAL A 1 92 ? -13.876 1.446 -0.308 1.00 77.75 92 VAL A N 1
ATOM 712 C CA . VAL A 1 92 ? -12.632 1.310 -1.050 1.00 77.75 92 VAL A CA 1
ATOM 713 C C . VAL A 1 92 ? -12.897 1.777 -2.480 1.00 77.75 92 VAL A C 1
ATOM 715 O O . VAL A 1 92 ? -13.718 1.201 -3.188 1.00 77.75 92 VAL A O 1
ATOM 718 N N . SER A 1 93 ? -12.257 2.871 -2.893 1.00 80.06 93 SER A N 1
ATOM 719 C CA . SER A 1 93 ? -12.467 3.483 -4.209 1.00 80.06 93 SER A CA 1
ATOM 720 C C . SER A 1 93 ? -11.253 3.274 -5.095 1.00 80.06 93 SER A C 1
ATOM 722 O O . SER A 1 93 ? -10.125 3.550 -4.692 1.00 80.06 93 SER A O 1
ATOM 724 N N . THR A 1 94 ? -11.476 2.891 -6.345 1.00 79.00 94 THR A N 1
ATOM 725 C CA . THR A 1 94 ? -10.439 2.915 -7.381 1.00 79.00 94 THR A CA 1
ATOM 726 C C . THR A 1 94 ? -10.066 4.362 -7.692 1.00 79.00 94 THR A C 1
ATOM 728 O O . THR A 1 94 ? -10.951 5.220 -7.796 1.00 79.00 94 THR A O 1
ATOM 731 N N . MET A 1 95 ? -8.773 4.664 -7.823 1.00 67.88 95 MET A N 1
ATOM 732 C CA . MET A 1 95 ? -8.361 5.994 -8.271 1.00 67.88 95 MET A CA 1
ATOM 733 C C . MET A 1 95 ? -8.547 6.081 -9.788 1.00 67.88 95 MET A C 1
ATOM 735 O O . MET A 1 95 ? -8.040 5.217 -10.502 1.00 67.88 95 MET A O 1
ATOM 739 N N . PRO A 1 96 ? -9.234 7.110 -10.313 1.00 56.88 96 PRO A N 1
ATOM 740 C CA . PRO A 1 96 ? -9.332 7.277 -11.752 1.00 56.88 96 PRO A CA 1
ATOM 741 C C . PRO A 1 96 ? -7.928 7.482 -12.323 1.00 56.88 96 PRO A C 1
ATOM 743 O O . PRO A 1 96 ? -7.158 8.314 -11.831 1.00 56.88 96 PRO A O 1
ATOM 746 N N . LEU A 1 97 ? -7.596 6.730 -13.375 1.00 53.25 97 LEU A N 1
ATOM 747 C CA . LEU A 1 97 ? -6.353 6.918 -14.114 1.00 53.25 97 LEU A CA 1
ATOM 748 C C . LEU A 1 97 ? -6.252 8.388 -14.524 1.00 53.25 97 LEU A C 1
ATOM 750 O O . LEU A 1 97 ? -7.120 8.916 -15.225 1.00 53.25 97 LEU A O 1
ATOM 754 N N . ARG A 1 98 ? -5.189 9.064 -14.081 1.00 54.81 98 ARG A N 1
ATOM 755 C CA . ARG A 1 98 ? -4.906 10.436 -14.498 1.00 54.81 98 ARG A CA 1
ATOM 756 C C . ARG A 1 98 ? -4.624 10.401 -15.998 1.00 54.81 98 ARG A C 1
ATOM 758 O O . ARG A 1 98 ? -3.514 10.076 -16.408 1.00 54.81 98 ARG A O 1
ATOM 765 N N . GLN A 1 99 ? -5.631 10.699 -16.821 1.00 44.34 99 GLN A N 1
ATOM 766 C CA . GLN A 1 99 ? -5.435 10.844 -18.258 1.00 44.34 99 GLN A CA 1
ATOM 767 C C . GLN A 1 99 ? -4.347 11.896 -18.470 1.00 44.34 99 GLN A C 1
ATOM 769 O O . GLN A 1 99 ? -4.433 13.017 -17.956 1.00 44.34 99 GLN A O 1
ATOM 774 N N . ASN A 1 100 ? -3.289 11.513 -19.182 1.00 40.81 100 ASN A N 1
ATOM 775 C CA . ASN A 1 100 ? -2.232 12.430 -19.569 1.00 40.81 100 ASN A CA 1
ATOM 776 C C . ASN A 1 100 ? -2.871 13.600 -20.321 1.00 40.81 100 ASN A C 1
ATOM 778 O O . ASN A 1 100 ? -3.271 13.457 -21.476 1.00 40.81 100 ASN A O 1
ATOM 782 N N . ARG A 1 101 ? -2.956 14.771 -19.676 1.00 53.34 101 ARG A N 1
ATOM 783 C CA . ARG A 1 101 ? -3.205 16.030 -20.377 1.00 53.34 101 ARG A CA 1
ATOM 784 C C . ARG A 1 101 ? -2.020 16.220 -21.318 1.00 53.34 101 ARG A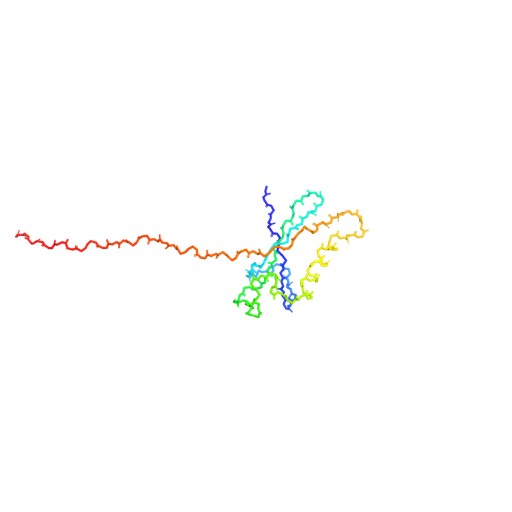 C 1
ATOM 786 O O . ARG A 1 101 ? -0.968 16.686 -20.885 1.00 53.34 101 ARG A O 1
ATOM 793 N N . LYS A 1 102 ? -2.157 15.806 -22.582 1.00 45.50 102 LYS A N 1
ATOM 794 C CA . LYS A 1 102 ? -1.218 16.190 -23.637 1.00 45.50 102 LYS A CA 1
ATOM 795 C C . LYS A 1 102 ? -1.107 17.710 -23.567 1.00 45.50 102 LYS A C 1
ATOM 797 O O . LYS A 1 102 ? -2.106 18.410 -23.715 1.00 45.50 102 LYS A O 1
ATOM 802 N N . SER A 1 103 ? 0.083 18.217 -23.263 1.00 49.69 103 SER A N 1
ATOM 803 C CA . SER A 1 103 ? 0.362 19.643 -23.318 1.00 49.69 103 SER A CA 1
ATOM 804 C C . SER A 1 103 ? 0.243 20.074 -24.777 1.00 49.69 103 SER A C 1
ATOM 806 O O . SER A 1 103 ? 1.201 19.945 -25.539 1.00 49.69 103 SER A O 1
ATOM 808 N N . ASN A 1 104 ? -0.928 20.561 -25.181 1.00 46.50 104 ASN A N 1
ATOM 809 C CA . ASN A 1 104 ? -1.056 21.353 -26.396 1.00 46.50 104 ASN A CA 1
ATOM 810 C C . ASN A 1 104 ? -0.316 22.670 -26.144 1.00 46.50 104 ASN A C 1
ATOM 812 O O . ASN A 1 104 ? -0.902 23.661 -25.719 1.00 46.50 104 ASN A O 1
ATOM 816 N N . ARG A 1 105 ? 1.004 22.666 -26.349 1.00 56.00 105 ARG A N 1
ATOM 817 C CA . ARG A 1 105 ? 1.735 23.901 -26.619 1.00 56.00 105 ARG A CA 1
ATOM 818 C C . ARG A 1 105 ? 1.395 24.260 -28.068 1.00 56.00 105 ARG A C 1
ATOM 820 O O . ARG A 1 105 ? 1.702 23.450 -28.944 1.00 56.00 105 ARG A O 1
ATOM 827 N N . PRO A 1 106 ? 0.729 25.392 -28.348 1.00 46.81 106 PRO A N 1
ATOM 828 C CA . PRO A 1 106 ? 0.514 25.804 -29.725 1.00 46.81 106 PRO A CA 1
ATOM 829 C C . PRO A 1 106 ? 1.885 26.032 -30.370 1.00 46.81 106 PRO A C 1
ATOM 831 O O . PRO A 1 106 ? 2.730 26.740 -29.823 1.00 46.81 106 PRO A O 1
ATOM 834 N N . GLY A 1 107 ? 2.123 25.350 -31.491 1.00 48.34 107 GLY A N 1
ATOM 835 C CA . GLY A 1 107 ? 3.388 25.400 -32.211 1.00 48.34 107 GLY A CA 1
ATOM 836 C C . GLY A 1 107 ? 3.729 26.830 -32.611 1.00 48.34 107 GLY A C 1
ATOM 837 O O . GLY A 1 107 ? 2.912 27.523 -33.222 1.00 48.34 107 GLY A O 1
ATOM 838 N N . MET A 1 108 ? 4.948 27.262 -32.284 1.00 58.31 108 MET A N 1
ATOM 839 C CA . MET A 1 108 ? 5.539 28.439 -32.907 1.00 58.31 108 MET A CA 1
ATOM 840 C C . MET A 1 108 ? 5.706 28.140 -34.396 1.00 58.31 108 MET A C 1
ATOM 842 O O . MET A 1 108 ? 6.591 27.397 -34.813 1.00 58.31 108 MET A O 1
ATOM 846 N N . ARG A 1 109 ? 4.781 28.678 -35.190 1.00 51.28 109 ARG A N 1
ATOM 847 C CA . ARG A 1 109 ? 4.821 28.647 -36.646 1.00 51.28 109 ARG A CA 1
ATOM 848 C C . ARG A 1 109 ? 5.930 29.603 -37.082 1.00 51.28 109 ARG A C 1
ATOM 850 O O . ARG A 1 109 ? 5.818 30.808 -36.862 1.00 51.28 109 ARG A O 1
ATOM 857 N N . GLY A 1 110 ? 7.003 29.049 -37.642 1.00 48.47 110 GLY A N 1
ATOM 858 C CA . GLY A 1 110 ? 8.084 29.820 -38.244 1.00 48.47 110 GLY A CA 1
ATOM 859 C C . GLY A 1 110 ? 7.530 30.789 -39.285 1.00 48.47 110 GLY A C 1
ATOM 860 O O . GLY A 1 110 ? 6.716 30.405 -40.127 1.00 48.47 110 GLY A O 1
ATOM 861 N N . LYS A 1 111 ? 7.944 32.054 -39.203 1.00 51.59 111 LYS A N 1
ATOM 862 C CA . LYS A 1 111 ? 7.820 32.984 -40.321 1.00 51.59 111 LYS A CA 1
ATOM 863 C C . LYS A 1 111 ? 9.098 32.892 -41.137 1.00 51.59 111 LYS A C 1
ATOM 865 O O . LYS A 1 111 ? 10.133 33.422 -40.754 1.00 51.59 111 LYS A O 1
ATOM 870 N N . GLU A 1 112 ? 8.993 32.156 -42.228 1.00 47.81 112 GLU A N 1
ATOM 871 C CA . GLU A 1 112 ? 9.926 32.192 -43.341 1.00 47.81 112 GLU A CA 1
ATOM 872 C C . GLU A 1 112 ? 9.524 33.329 -44.302 1.00 47.81 112 GLU A C 1
ATOM 874 O O . GLU A 1 112 ? 8.343 33.678 -44.393 1.00 47.81 112 GL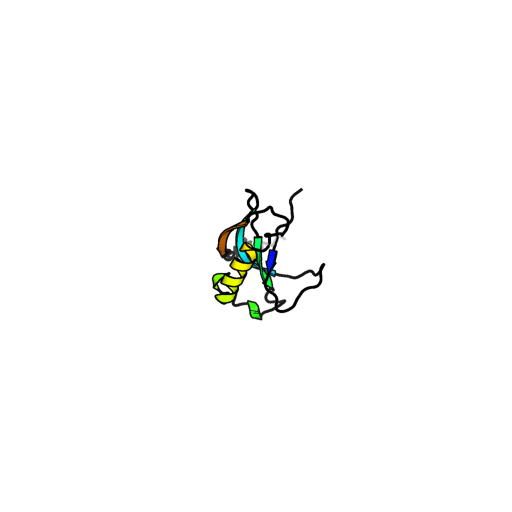U A O 1
ATOM 879 N N . ASN A 1 113 ? 10.519 33.834 -45.042 1.00 37.72 113 ASN A N 1
ATOM 880 C CA . ASN A 1 113 ? 10.469 34.790 -46.161 1.00 37.72 113 ASN A CA 1
ATOM 881 C C . ASN A 1 113 ? 10.385 36.292 -45.785 1.00 37.72 113 ASN A C 1
ATOM 883 O O . ASN A 1 113 ? 9.533 36.709 -45.013 1.00 37.72 113 ASN A O 1
ATOM 887 N N . THR A 1 114 ? 11.211 37.206 -46.313 1.00 46.66 114 THR A N 1
ATOM 888 C CA . THR A 1 114 ? 11.685 37.321 -47.705 1.00 46.66 114 THR A CA 1
ATOM 889 C C . THR A 1 114 ? 12.979 38.143 -47.772 1.00 46.66 114 THR A C 1
ATOM 891 O O . THR A 1 114 ? 13.122 39.144 -47.074 1.00 46.66 114 THR A O 1
ATOM 894 N N . ARG A 1 115 ? 13.914 37.727 -48.633 1.00 53.12 115 ARG A N 1
ATOM 895 C CA . ARG A 1 115 ? 15.129 38.474 -48.997 1.00 53.12 115 ARG A CA 1
ATOM 896 C C . ARG A 1 115 ? 14.774 39.726 -49.809 1.00 53.12 115 ARG A C 1
ATOM 898 O O . ARG A 1 115 ? 14.025 39.611 -50.772 1.00 53.12 115 ARG A O 1
ATOM 905 N N . GLN A 1 116 ? 15.416 40.856 -49.526 1.00 48.31 116 GLN A N 1
ATOM 906 C CA . GLN A 1 116 ? 15.771 41.849 -50.548 1.00 48.31 116 GLN A CA 1
ATOM 907 C C . GLN A 1 116 ? 17.186 42.375 -50.258 1.00 48.31 116 GLN A C 1
ATOM 909 O O . GLN A 1 116 ? 17.479 42.650 -49.093 1.00 48.31 116 GLN A O 1
ATOM 914 N N . PRO A 1 117 ? 18.073 42.487 -51.264 1.00 52.25 117 PRO A N 1
ATOM 915 C CA . PRO A 1 117 ? 19.368 43.130 -51.108 1.00 52.25 117 PRO A CA 1
ATOM 916 C C . PRO A 1 117 ? 19.217 44.636 -51.351 1.00 52.25 117 PRO A C 1
ATOM 918 O O . PRO A 1 117 ? 18.436 45.046 -52.209 1.00 52.25 117 PRO A O 1
ATOM 921 N N . GLN A 1 118 ? 19.978 45.463 -50.641 1.00 49.47 118 GLN A N 1
ATOM 922 C CA . GLN A 1 118 ? 20.236 46.835 -51.074 1.00 49.47 118 GLN A CA 1
ATOM 923 C C . GLN A 1 118 ? 21.740 47.094 -51.021 1.00 49.47 118 GLN A C 1
ATOM 925 O O . GLN A 1 118 ? 22.429 46.555 -50.155 1.00 49.47 118 GLN A O 1
ATOM 930 N N . LEU A 1 119 ? 22.173 47.810 -52.060 1.00 45.81 119 LEU A N 1
ATOM 931 C CA . LEU A 1 119 ? 23.534 48.097 -52.509 1.00 45.81 119 LEU A CA 1
ATOM 932 C C . LEU A 1 119 ? 24.433 48.742 -51.452 1.00 45.81 119 LEU A C 1
ATOM 934 O O . LEU A 1 119 ? 23.910 49.532 -50.637 1.00 45.81 119 LEU A O 1
#

Organism: Kluyvera cryocrescens (NCBI:txid580)

Sequence (119 aa):
MATPLDVVFYTRAPMAPGTLIKLRAIGVLKMVDGGEKDDKIIAVPASKIDPTYDEIKNISDLPKIEQERLEAFFRVYKQLPAGRKSVELIAVSTMPLRQNRKSNRPGMRGKENTRQPQL

Radius of gyration: 23.78 Å; chains: 1; bounding box: 40×61×78 Å

pLDDT: mean 78.45, std 18.47, range [37.72, 97.38]

InterPro domains:
  IPR008162 Inorganic pyrophosphatase [PF00719] (4-88)
  IPR008162 Inorganic pyrophosphatase [PTHR10286] (4-81)
  IPR036649 Inorganic pyrophosphatase superfamily [G3DSA:3.90.80.10] (2-101)
  IPR036649 Inorganic pyrophosphatase superfamily [SSF50324] (4-84)

Foldseek 3Di:
DDDDAAEDEDDPDDDDPPDDFAWDFFWWWWKDKPNDTRIHTYTYGDCVVPVVCVQRNHLVSDDPVVNVVVVVCQQCVPVDPVDDIGMDGDDIGTDPDPPPPPPPPPDPDDDDDDDDDDD

Secondary structure (DSSP, 8-state):
-PPPPPEEE--SS---TT----EEEEEEEEEEETTEE--EEEEEE-TTT-GGGTT--SGGGS-HHHHHHHHHHHHHTT--TT----EEEEEEEEPPP-------PPP------------